Protein AF-A0A1S4CWT3-F1 (afdb_monomer_lite)

Radius of gyration: 31.42 Å; chains: 1; bounding box: 93×60×48 Å

Structure (mmCIF, N/CA/C/O backbone):
data_AF-A0A1S4CWT3-F1
#
_entry.id   AF-A0A1S4CWT3-F1
#
loop_
_atom_site.group_PDB
_atom_site.id
_atom_site.type_symbol
_atom_site.label_atom_id
_atom_site.label_alt_id
_atom_site.label_comp_id
_atom_site.label_asym_id
_atom_site.label_entity_id
_atom_site.label_seq_id
_atom_site.pdbx_PDB_ins_code
_atom_site.Cartn_x
_atom_site.Cartn_y
_atom_site.Cartn_z
_atom_site.occupancy
_atom_site.B_iso_or_equiv
_atom_site.auth_seq_id
_atom_site.auth_comp_id
_atom_site.auth_asym_id
_atom_site.auth_atom_id
_atom_site.pdbx_PDB_model_num
ATOM 1 N N . MET A 1 1 ? 43.666 40.917 -22.564 1.00 40.31 1 MET A N 1
ATOM 2 C CA . MET A 1 1 ? 44.803 40.582 -23.454 1.00 40.31 1 MET A CA 1
ATOM 3 C C . MET A 1 1 ? 45.939 40.045 -22.597 1.00 40.31 1 MET A C 1
ATOM 5 O O . MET A 1 1 ? 46.305 40.717 -21.648 1.00 40.31 1 MET A O 1
ATOM 9 N N . GLY A 1 2 ? 46.475 38.862 -22.895 1.00 43.78 2 GLY A N 1
ATOM 10 C CA . GLY A 1 2 ? 47.641 38.299 -22.199 1.00 43.78 2 GLY A CA 1
ATOM 11 C C . GLY A 1 2 ? 48.023 36.960 -22.826 1.00 43.78 2 GLY A C 1
ATOM 12 O O . GLY A 1 2 ? 47.201 36.054 -22.880 1.00 43.78 2 GLY A O 1
ATOM 13 N N . ARG A 1 3 ? 49.212 36.895 -23.426 1.00 44.06 3 ARG A N 1
ATOM 14 C CA . ARG A 1 3 ? 49.650 35.907 -24.425 1.00 44.06 3 ARG A CA 1
ATOM 15 C C . ARG A 1 3 ? 50.216 34.621 -23.792 1.00 44.06 3 ARG A C 1
ATOM 17 O O . ARG A 1 3 ? 50.836 34.668 -22.738 1.00 44.06 3 ARG A O 1
ATOM 24 N N . LYS A 1 4 ? 50.047 33.496 -24.504 1.00 47.53 4 LYS A N 1
ATOM 25 C CA . LYS A 1 4 ? 50.811 32.234 -24.364 1.00 47.53 4 LYS A CA 1
ATOM 26 C C . LYS A 1 4 ? 52.313 32.472 -24.614 1.00 47.53 4 LYS A C 1
ATOM 28 O O . LYS A 1 4 ? 52.619 33.336 -25.427 1.00 47.53 4 LYS A O 1
ATOM 33 N N . THR A 1 5 ? 53.194 31.629 -24.048 1.00 42.62 5 THR A N 1
ATOM 34 C CA . THR A 1 5 ? 53.992 30.595 -24.771 1.00 42.62 5 THR A CA 1
ATOM 35 C C . THR A 1 5 ? 55.116 29.981 -23.915 1.00 42.62 5 THR A C 1
ATOM 37 O O . THR A 1 5 ? 55.885 30.732 -23.332 1.00 42.62 5 THR A O 1
ATOM 40 N N . SER A 1 6 ? 55.266 28.646 -24.036 1.00 41.78 6 SER A N 1
ATOM 41 C CA . SER A 1 6 ? 56.531 27.871 -24.143 1.00 41.78 6 SER A CA 1
ATOM 42 C C . SER A 1 6 ? 57.494 27.807 -22.940 1.00 41.78 6 SER A C 1
ATOM 44 O O . SER A 1 6 ? 57.589 28.744 -22.174 1.00 41.78 6 SER A O 1
ATOM 46 N N . LYS A 1 7 ? 58.342 26.790 -22.730 1.00 42.44 7 LYS A N 1
ATOM 47 C CA . LYS A 1 7 ? 58.544 25.408 -23.221 1.00 42.44 7 LYS A CA 1
ATOM 48 C C . LYS A 1 7 ? 59.734 24.850 -22.401 1.00 42.44 7 LYS A C 1
ATOM 50 O O . LYS A 1 7 ? 60.636 25.605 -22.072 1.00 42.44 7 LYS A O 1
ATOM 55 N N . LYS A 1 8 ? 59.666 23.544 -22.101 1.00 41.97 8 LYS A N 1
ATOM 56 C CA . LYS A 1 8 ? 60.684 22.548 -2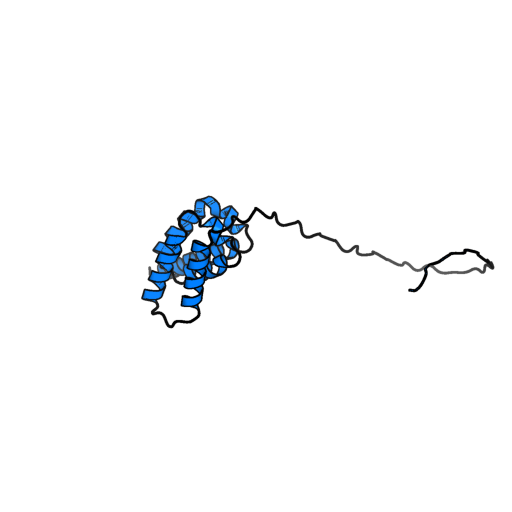1.671 1.00 41.97 8 LYS A CA 1
ATOM 57 C C . LYS A 1 8 ? 62.175 22.933 -21.709 1.00 41.97 8 LYS A C 1
ATOM 59 O O . LYS A 1 8 ? 62.575 23.605 -22.641 1.00 41.97 8 LYS A O 1
ATOM 64 N N . HIS A 1 9 ? 62.978 22.302 -20.837 1.00 39.69 9 HIS A N 1
ATOM 65 C CA . HIS A 1 9 ? 64.095 21.353 -21.118 1.00 39.69 9 HIS A CA 1
ATOM 66 C C . HIS A 1 9 ? 64.704 20.932 -19.747 1.00 39.69 9 HIS A C 1
ATOM 68 O O . HIS A 1 9 ? 64.848 21.794 -18.894 1.00 39.69 9 HIS A O 1
ATOM 74 N N . ALA A 1 10 ? 64.799 19.659 -19.332 1.00 35.59 10 ALA A N 1
ATOM 75 C CA . ALA A 1 10 ? 65.515 18.465 -19.824 1.00 35.59 10 ALA A CA 1
ATOM 76 C C . ALA A 1 10 ? 66.897 18.261 -19.151 1.00 35.59 10 ALA A C 1
ATOM 78 O O . ALA A 1 10 ? 67.778 19.085 -19.355 1.00 35.59 10 ALA A O 1
ATOM 79 N N . GLY A 1 11 ? 67.052 17.113 -18.461 1.00 34.06 11 GLY A N 1
ATOM 80 C CA . GLY A 1 11 ? 68.316 16.408 -18.157 1.00 34.06 11 GLY A CA 1
ATOM 81 C C . GLY A 1 11 ? 69.237 17.044 -17.097 1.00 34.06 11 GLY A C 1
ATOM 82 O O . GLY A 1 11 ? 69.111 18.224 -16.819 1.00 34.06 11 GLY A O 1
ATOM 83 N N . VAL A 1 12 ? 70.190 16.365 -16.453 1.00 40.25 12 VAL A N 1
ATOM 84 C CA . VAL A 1 12 ? 70.776 15.018 -16.592 1.00 40.25 12 VAL A CA 1
ATOM 85 C C . VAL A 1 12 ? 71.458 14.663 -15.253 1.00 40.25 12 VAL A C 1
ATOM 87 O O . VAL A 1 12 ? 71.820 15.552 -14.484 1.00 40.25 12 VAL A O 1
ATOM 90 N N . ASP A 1 13 ? 71.597 13.361 -15.022 1.00 43.91 13 ASP A N 1
ATOM 91 C CA . ASP A 1 13 ? 72.379 12.621 -14.026 1.00 43.91 13 ASP A CA 1
ATOM 92 C C . ASP A 1 13 ? 73.746 13.201 -13.615 1.00 43.91 13 ASP A C 1
ATOM 94 O O . ASP A 1 13 ? 74.479 13.750 -14.437 1.00 43.91 13 ASP A O 1
ATOM 98 N N . ALA A 1 14 ? 74.150 12.924 -12.370 1.00 38.69 14 ALA A N 1
ATOM 99 C CA . ALA A 1 14 ? 75.557 12.731 -12.020 1.00 38.69 14 ALA A CA 1
ATOM 100 C C . ALA A 1 14 ? 75.692 11.802 -10.799 1.00 38.69 14 ALA A C 1
ATOM 102 O O . ALA A 1 14 ? 75.239 12.108 -9.698 1.00 38.69 14 ALA A O 1
ATOM 103 N N . ASP A 1 15 ? 76.303 10.655 -11.075 1.00 38.06 15 ASP A N 1
ATOM 104 C CA . ASP A 1 15 ? 76.711 9.557 -10.204 1.00 38.06 15 ASP A CA 1
ATOM 105 C C . ASP A 1 15 ? 77.849 9.950 -9.239 1.00 38.06 15 ASP A C 1
ATOM 107 O O . ASP A 1 15 ? 78.725 10.743 -9.586 1.00 38.06 15 ASP A O 1
ATOM 111 N N . SER A 1 16 ? 77.874 9.326 -8.059 1.00 43.38 16 SER A N 1
ATOM 112 C CA . SER A 1 16 ? 79.123 9.046 -7.345 1.00 43.38 16 SER A CA 1
ATOM 113 C C . SER A 1 16 ? 78.958 7.850 -6.399 1.00 43.38 16 SER A C 1
ATOM 115 O O . SER A 1 16 ? 78.655 7.991 -5.214 1.00 43.38 16 SER A O 1
ATOM 117 N N . THR A 1 17 ? 79.142 6.661 -6.966 1.00 45.19 17 THR A N 1
ATOM 118 C CA . THR A 1 17 ? 79.899 5.510 -6.438 1.00 45.19 17 THR A CA 1
ATOM 119 C C . THR A 1 17 ? 80.707 5.772 -5.148 1.00 45.19 17 THR A C 1
ATOM 121 O O . THR A 1 17 ? 81.553 6.659 -5.142 1.00 45.19 17 THR A O 1
ATOM 124 N N . VAL A 1 18 ? 80.525 4.942 -4.107 1.00 39.69 18 VAL A N 1
ATOM 125 C CA . VAL A 1 18 ? 81.581 4.115 -3.464 1.00 39.69 18 VAL A CA 1
ATOM 126 C C . VAL A 1 18 ? 80.957 3.089 -2.507 1.00 39.69 18 VAL A C 1
ATOM 128 O O . VAL A 1 18 ? 80.110 3.406 -1.675 1.00 39.69 18 VAL A O 1
ATOM 131 N N . GLU A 1 19 ? 81.393 1.839 -2.653 1.00 36.34 19 GLU A N 1
ATOM 132 C CA . GLU A 1 19 ? 81.054 0.692 -1.812 1.00 36.34 19 GLU A CA 1
ATOM 133 C C . GLU A 1 19 ? 81.623 0.815 -0.393 1.00 36.34 19 GLU A C 1
ATOM 135 O O . GLU A 1 19 ? 82.739 1.302 -0.207 1.00 36.34 19 GLU A O 1
ATOM 140 N N . SER A 1 20 ? 80.920 0.250 0.596 1.00 35.94 20 SER A N 1
ATOM 141 C CA . SER A 1 20 ? 81.549 -0.467 1.715 1.00 35.94 20 SER A CA 1
ATOM 142 C C . SER A 1 20 ? 80.576 -1.424 2.419 1.00 35.94 20 SER A C 1
ATOM 144 O O . SER A 1 20 ? 79.437 -1.102 2.737 1.00 35.94 20 SER A O 1
ATOM 146 N N . VAL A 1 21 ? 81.111 -2.624 2.621 1.00 34.94 21 VAL A N 1
ATOM 147 C CA . VAL A 1 21 ? 80.633 -3.875 3.227 1.00 34.94 21 VAL A CA 1
ATOM 148 C C . VAL A 1 21 ? 80.024 -3.740 4.638 1.00 34.94 21 VAL A C 1
ATOM 150 O O . VAL A 1 21 ? 80.585 -3.049 5.480 1.00 34.94 21 VAL A O 1
ATOM 153 N N . SER A 1 22 ? 78.961 -4.510 4.933 1.00 36.03 22 SER A N 1
ATOM 154 C CA . SER A 1 22 ? 78.909 -5.546 6.002 1.00 36.03 22 SER A CA 1
ATOM 155 C C . SER A 1 22 ? 77.535 -5.692 6.686 1.00 36.03 22 SER A C 1
ATOM 157 O O . SER A 1 22 ? 77.068 -4.772 7.346 1.00 36.03 22 SER A O 1
ATOM 159 N N . GLY A 1 23 ? 76.982 -6.912 6.649 1.00 31.88 23 GLY A N 1
ATOM 160 C CA . GLY A 1 23 ? 76.320 -7.535 7.806 1.00 31.88 23 GLY A CA 1
ATOM 161 C C . GLY A 1 23 ? 74.800 -7.379 7.987 1.00 31.88 23 GLY A C 1
ATOM 162 O O . GLY A 1 23 ? 74.291 -6.289 8.204 1.00 31.88 23 GLY A O 1
ATOM 163 N N . GLY A 1 24 ? 74.107 -8.523 8.088 1.00 31.64 24 GLY A N 1
ATOM 164 C CA . GLY A 1 24 ? 73.009 -8.692 9.054 1.00 31.64 24 GLY A CA 1
ATOM 165 C C . GLY A 1 24 ? 71.620 -9.024 8.498 1.00 31.64 24 GLY A C 1
ATOM 166 O O . GLY A 1 24 ? 70.860 -8.140 8.123 1.00 31.64 24 GLY A O 1
ATOM 167 N N . ASN A 1 25 ? 71.248 -10.308 8.556 1.00 40.12 25 ASN A N 1
ATOM 168 C CA . ASN A 1 25 ? 69.876 -10.807 8.401 1.00 40.12 25 ASN A CA 1
ATOM 169 C C . ASN A 1 25 ? 68.878 -10.104 9.341 1.00 40.12 25 ASN A C 1
ATOM 171 O O . ASN A 1 25 ? 69.070 -10.140 10.553 1.00 40.12 25 ASN A O 1
ATOM 175 N N . THR A 1 26 ? 67.729 -9.665 8.817 1.00 36.62 26 THR A N 1
ATOM 176 C CA . THR A 1 26 ? 66.457 -9.655 9.565 1.00 36.62 26 THR A CA 1
ATOM 177 C C . THR A 1 26 ? 65.281 -9.987 8.642 1.00 36.62 26 THR A C 1
ATOM 179 O O . THR A 1 26 ? 65.140 -9.455 7.545 1.00 36.62 26 THR A O 1
ATOM 182 N N . TYR A 1 27 ? 64.450 -10.928 9.091 1.00 41.66 27 TYR A N 1
ATOM 183 C CA . TYR A 1 27 ? 63.235 -11.386 8.426 1.00 41.66 27 TYR A CA 1
ATOM 184 C C . TYR A 1 27 ? 62.138 -10.317 8.541 1.00 41.66 27 TYR A C 1
ATOM 186 O O . TYR A 1 27 ? 61.627 -10.076 9.632 1.00 41.66 27 TYR A O 1
ATOM 194 N N . GLY A 1 28 ? 61.763 -9.696 7.420 1.00 36.44 28 GLY A N 1
ATOM 195 C CA . GLY A 1 28 ? 60.642 -8.758 7.322 1.00 36.44 28 GLY A CA 1
ATOM 196 C C . GLY A 1 28 ? 59.466 -9.378 6.568 1.00 36.44 28 GLY A C 1
ATOM 197 O O . GLY A 1 28 ? 59.492 -9.499 5.348 1.00 36.44 28 GLY A O 1
ATOM 198 N N . ASN A 1 29 ? 58.438 -9.795 7.303 1.00 45.34 29 ASN A N 1
ATOM 199 C CA . ASN A 1 29 ? 57.151 -10.245 6.777 1.00 45.34 29 ASN A CA 1
ATOM 200 C C . ASN A 1 29 ? 56.302 -9.025 6.379 1.00 45.34 29 ASN A C 1
ATOM 202 O O . ASN A 1 29 ? 55.604 -8.473 7.225 1.00 45.34 29 ASN A O 1
ATOM 206 N N . ASP A 1 30 ? 56.340 -8.622 5.108 1.00 37.97 30 ASP A N 1
ATOM 207 C CA . ASP A 1 30 ? 55.428 -7.614 4.551 1.00 37.97 30 ASP A CA 1
ATOM 208 C C . ASP A 1 30 ? 54.369 -8.303 3.677 1.00 37.97 30 ASP A C 1
ATOM 210 O O . ASP A 1 30 ? 54.520 -8.500 2.470 1.00 37.97 30 ASP A O 1
ATOM 214 N N . ARG A 1 31 ? 53.281 -8.751 4.314 1.00 42.97 31 ARG A N 1
ATOM 215 C CA . ARG A 1 31 ? 52.054 -9.116 3.597 1.00 42.97 31 ARG A CA 1
ATOM 216 C C . ARG A 1 31 ? 51.206 -7.861 3.446 1.00 42.97 31 ARG A C 1
ATOM 218 O O . ARG A 1 31 ? 50.290 -7.625 4.232 1.00 42.97 31 ARG A O 1
ATOM 225 N N . SER A 1 32 ? 51.503 -7.090 2.405 1.00 47.19 32 SER A N 1
ATOM 226 C CA . SER A 1 32 ? 50.634 -6.035 1.887 1.00 47.19 32 SER A CA 1
ATOM 227 C C . SER A 1 32 ? 49.208 -6.568 1.676 1.00 47.19 32 SER A C 1
ATOM 229 O O . SER A 1 32 ? 48.931 -7.314 0.733 1.00 47.19 32 SER A O 1
ATOM 231 N N . ARG A 1 33 ? 48.287 -6.196 2.574 1.00 48.59 33 ARG A N 1
ATOM 232 C CA . ARG A 1 33 ? 46.840 -6.359 2.387 1.00 48.59 33 ARG A CA 1
ATOM 233 C C . ARG A 1 33 ? 46.417 -5.456 1.231 1.00 48.59 33 ARG A C 1
ATOM 235 O O . ARG A 1 33 ? 46.342 -4.240 1.387 1.00 48.59 33 ARG A O 1
ATOM 242 N N . LYS A 1 34 ? 46.136 -6.047 0.070 1.00 51.62 34 LYS A N 1
ATOM 243 C CA . LYS A 1 34 ? 45.425 -5.348 -1.004 1.00 51.62 34 LYS A CA 1
ATOM 244 C C . LYS A 1 34 ? 44.008 -5.030 -0.501 1.00 51.62 34 LYS A C 1
ATOM 246 O O . LYS A 1 34 ? 43.359 -5.942 0.008 1.00 51.62 34 LYS A O 1
ATOM 251 N N . PRO A 1 35 ? 43.518 -3.785 -0.604 1.00 49.12 35 PRO A N 1
ATOM 252 C CA . PRO A 1 35 ? 42.117 -3.508 -0.343 1.00 49.12 35 PRO A CA 1
ATOM 253 C C . PRO A 1 35 ? 41.291 -4.121 -1.476 1.00 49.12 35 PRO A C 1
ATOM 255 O O . PRO A 1 35 ? 41.462 -3.744 -2.640 1.00 49.12 35 PRO A O 1
ATOM 258 N N . ASP A 1 36 ? 40.416 -5.067 -1.133 1.00 45.94 36 ASP A N 1
ATOM 259 C CA . ASP A 1 36 ? 39.355 -5.534 -2.019 1.00 45.94 36 ASP A CA 1
ATOM 260 C C . ASP A 1 36 ? 38.490 -4.331 -2.392 1.00 45.94 36 ASP A C 1
ATOM 262 O O . ASP A 1 36 ? 37.659 -3.848 -1.622 1.00 45.94 36 ASP A O 1
ATOM 266 N N . LYS A 1 37 ? 38.714 -3.809 -3.598 1.00 51.72 37 LYS A N 1
ATOM 267 C CA . LYS A 1 37 ? 37.760 -2.932 -4.264 1.00 51.72 37 LYS A CA 1
ATOM 268 C C . LYS A 1 37 ? 36.637 -3.816 -4.785 1.00 51.72 37 LYS A C 1
ATOM 270 O O . LYS A 1 37 ? 36.557 -4.082 -5.982 1.00 51.72 37 LYS A O 1
ATOM 275 N N . THR A 1 38 ? 35.771 -4.270 -3.886 1.00 54.44 38 THR A N 1
ATOM 276 C CA . THR A 1 38 ? 34.443 -4.733 -4.274 1.00 54.44 38 THR A CA 1
ATOM 277 C C . THR A 1 38 ? 33.703 -3.491 -4.749 1.00 54.44 38 THR A C 1
ATOM 279 O O . THR A 1 38 ? 33.134 -2.741 -3.958 1.00 54.44 38 THR A O 1
ATOM 282 N N . ALA A 1 39 ? 33.817 -3.201 -6.045 1.00 56.66 39 ALA A N 1
ATOM 283 C CA . ALA A 1 39 ? 32.950 -2.233 -6.688 1.00 56.66 39 ALA A CA 1
ATOM 284 C C . ALA A 1 39 ? 31.505 -2.633 -6.345 1.00 56.66 39 ALA A C 1
ATOM 286 O O . ALA A 1 39 ? 31.185 -3.822 -6.462 1.00 56.66 39 ALA A O 1
ATOM 287 N N . PRO A 1 40 ? 30.646 -1.703 -5.894 1.00 55.69 40 PRO A N 1
ATOM 288 C CA . PRO A 1 40 ? 29.238 -2.012 -5.738 1.00 55.69 40 PRO A CA 1
ATOM 289 C C . PRO A 1 40 ? 28.759 -2.463 -7.113 1.00 55.69 40 PRO A C 1
ATOM 291 O O . PRO A 1 40 ? 28.837 -1.699 -8.078 1.00 55.69 40 PRO A O 1
ATOM 294 N N . VAL A 1 41 ? 28.350 -3.727 -7.219 1.00 50.22 41 VAL A N 1
ATOM 295 C CA . VAL A 1 41 ? 27.639 -4.215 -8.398 1.00 50.22 41 VAL A CA 1
ATOM 296 C C . VAL A 1 41 ? 26.500 -3.223 -8.613 1.00 50.22 41 VAL A C 1
ATOM 298 O O . VAL A 1 41 ? 25.769 -2.973 -7.650 1.00 50.22 41 VAL A O 1
ATOM 301 N N . PRO A 1 42 ? 26.371 -2.603 -9.800 1.00 49.00 42 PRO A N 1
ATOM 302 C CA . PRO A 1 42 ? 25.238 -1.745 -10.077 1.00 49.00 42 PRO A CA 1
ATOM 303 C C . PRO A 1 42 ? 24.000 -2.599 -9.848 1.00 49.00 42 PRO A C 1
ATOM 305 O O . PRO A 1 42 ? 23.752 -3.544 -10.599 1.00 49.00 42 PRO A O 1
ATOM 308 N N . GLN A 1 43 ? 23.290 -2.329 -8.752 1.00 54.94 43 GLN A N 1
ATOM 309 C CA . GLN A 1 43 ? 21.985 -2.914 -8.523 1.00 54.94 43 GLN A CA 1
ATOM 310 C C . GLN A 1 43 ? 21.185 -2.520 -9.746 1.00 54.94 43 GLN A C 1
ATOM 312 O O . GLN A 1 43 ? 21.045 -1.335 -10.048 1.00 54.94 43 GLN A O 1
ATOM 317 N N . THR A 1 44 ? 20.820 -3.539 -10.511 1.00 42.75 44 THR A N 1
ATOM 318 C CA . THR A 1 44 ? 20.049 -3.447 -11.736 1.00 42.75 44 THR A CA 1
ATOM 319 C C . THR A 1 44 ? 18.970 -2.404 -11.531 1.00 42.75 44 THR A C 1
ATOM 321 O O . THR A 1 44 ? 18.033 -2.618 -10.763 1.00 42.75 44 THR A O 1
ATOM 324 N N . SER A 1 45 ? 19.129 -1.260 -12.191 1.00 49.53 45 SER A N 1
ATOM 325 C CA . SER A 1 45 ? 18.062 -0.298 -12.382 1.00 49.53 45 SER A CA 1
ATOM 326 C C . SER A 1 45 ? 17.054 -0.968 -13.309 1.00 49.53 45 SER A C 1
ATOM 328 O O . SER A 1 45 ? 17.008 -0.688 -14.507 1.00 49.53 45 SER A O 1
ATOM 330 N N . PHE A 1 46 ? 16.308 -1.936 -12.773 1.00 51.06 46 PHE A N 1
ATOM 331 C CA . PHE A 1 46 ? 15.028 -2.307 -13.333 1.00 51.06 46 PHE A CA 1
ATOM 332 C C . PHE A 1 46 ? 14.272 -0.992 -13.413 1.00 51.06 46 PHE A C 1
ATOM 334 O O . PHE A 1 46 ? 14.133 -0.288 -12.414 1.00 51.06 46 PHE A O 1
ATOM 341 N N . LEU A 1 47 ? 13.991 -0.582 -14.645 1.00 49.22 47 LEU A N 1
ATOM 342 C CA . LEU A 1 47 ? 13.388 0.697 -14.970 1.00 49.22 47 LEU A CA 1
ATOM 343 C C . LEU A 1 47 ? 12.150 0.847 -14.090 1.00 49.22 47 LEU A C 1
ATOM 345 O O . LEU A 1 47 ? 11.161 0.154 -14.312 1.00 49.22 47 LEU A O 1
ATOM 349 N N . ARG A 1 48 ? 12.247 1.694 -13.058 1.00 58.66 48 ARG A N 1
ATOM 350 C CA . ARG A 1 48 ? 11.118 2.027 -12.195 1.00 58.66 48 ARG A CA 1
ATOM 351 C C . ARG A 1 48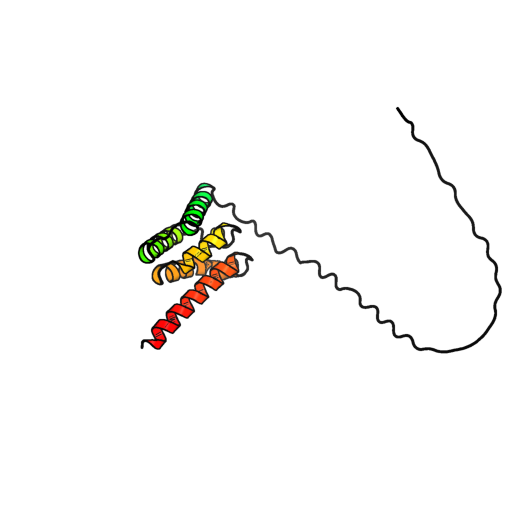 ? 10.020 2.509 -13.122 1.00 58.66 48 ARG A C 1
ATOM 353 O O . ARG A 1 48 ? 10.230 3.484 -13.850 1.00 58.66 48 ARG A O 1
ATOM 360 N N . GLN A 1 49 ? 8.912 1.778 -13.170 1.00 66.38 49 GLN A N 1
ATOM 361 C CA . GLN A 1 49 ? 7.768 2.233 -13.937 1.00 66.38 49 GLN A CA 1
ATOM 362 C C . GLN A 1 49 ? 7.366 3.590 -13.382 1.00 66.38 49 GLN A C 1
ATOM 364 O O . GLN A 1 49 ? 7.252 3.782 -12.172 1.00 66.38 49 GLN A O 1
ATOM 369 N N . GLN A 1 50 ? 7.265 4.558 -14.287 1.00 74.19 50 GLN A N 1
ATOM 370 C CA . GLN A 1 50 ? 6.875 5.900 -13.920 1.00 74.19 50 GLN A CA 1
ATOM 371 C C . GLN A 1 50 ? 5.419 5.844 -13.472 1.00 74.19 50 GLN A C 1
ATOM 373 O O . GLN A 1 50 ? 4.533 5.551 -14.273 1.00 74.19 50 GLN A O 1
ATOM 378 N N . ILE A 1 51 ? 5.200 6.099 -12.187 1.00 85.19 51 ILE A N 1
ATOM 379 C CA . ILE A 1 51 ? 3.864 6.161 -11.613 1.00 85.19 51 ILE A CA 1
ATOM 380 C C . ILE A 1 51 ? 3.152 7.377 -12.193 1.00 85.19 51 ILE A C 1
ATOM 382 O O . ILE A 1 51 ? 3.739 8.454 -12.341 1.00 85.19 51 ILE A O 1
ATOM 386 N N . ASP A 1 52 ? 1.883 7.183 -12.536 1.00 88.88 52 ASP A N 1
ATOM 387 C CA . ASP A 1 52 ? 1.036 8.256 -13.025 1.00 88.88 52 ASP A CA 1
ATOM 388 C C . ASP A 1 52 ? 0.957 9.401 -11.986 1.00 88.88 52 ASP A C 1
ATOM 390 O O . ASP A 1 52 ? 0.776 9.140 -10.788 1.00 88.88 52 ASP A O 1
ATOM 394 N N . PRO A 1 53 ? 1.106 10.672 -12.403 1.00 88.38 53 PRO A N 1
ATOM 395 C CA . PRO A 1 53 ? 1.134 11.808 -11.487 1.00 88.38 53 PRO A CA 1
ATOM 396 C C . PRO A 1 53 ? -0.140 11.961 -10.647 1.00 88.38 53 PRO A C 1
ATOM 398 O O . PRO A 1 53 ? -0.051 12.468 -9.530 1.00 88.38 53 PRO A O 1
ATOM 401 N N . GLU A 1 54 ? -1.305 11.522 -11.131 1.00 90.88 54 GLU A N 1
ATOM 402 C CA . GLU A 1 54 ? -2.549 11.520 -10.355 1.00 90.88 54 GLU A CA 1
ATOM 403 C C . GLU A 1 54 ? -2.454 10.531 -9.191 1.00 90.88 54 GLU A C 1
ATOM 405 O O . GLU A 1 54 ? -2.774 10.870 -8.053 1.00 90.88 54 GLU A O 1
ATOM 410 N N . THR A 1 55 ? -1.908 9.339 -9.447 1.00 91.44 55 THR A N 1
ATOM 411 C CA . THR A 1 55 ? -1.672 8.337 -8.399 1.00 91.44 55 THR A CA 1
ATOM 412 C C . THR A 1 55 ? -0.646 8.825 -7.379 1.00 91.44 55 THR A C 1
ATOM 414 O O . THR A 1 55 ? -0.865 8.702 -6.176 1.00 91.44 55 THR A O 1
ATOM 417 N N . ALA A 1 56 ? 0.466 9.405 -7.835 1.00 91.00 56 ALA A N 1
ATOM 418 C CA . ALA A 1 56 ? 1.479 9.939 -6.927 1.00 91.00 56 ALA A CA 1
ATOM 419 C C . ALA A 1 56 ? 0.915 11.064 -6.046 1.00 91.00 56 ALA A C 1
ATOM 421 O O . ALA A 1 56 ? 1.180 11.110 -4.845 1.00 91.00 56 ALA A O 1
ATOM 422 N N . LYS A 1 57 ? 0.087 11.939 -6.630 1.00 93.50 57 LYS A N 1
ATOM 423 C CA . LYS A 1 57 ? -0.599 13.002 -5.897 1.00 93.50 57 LYS A CA 1
ATOM 424 C C . LYS A 1 57 ? -1.559 12.438 -4.848 1.00 93.50 57 LYS A C 1
ATOM 426 O O . LYS A 1 57 ? -1.534 12.914 -3.719 1.00 93.50 57 LYS A O 1
ATOM 431 N N . TYR A 1 58 ? -2.341 11.415 -5.190 1.00 94.38 58 TYR A N 1
ATOM 432 C CA . TYR A 1 58 ? -3.238 10.750 -4.244 1.00 94.38 58 TYR A CA 1
ATOM 433 C C . TYR A 1 58 ? -2.482 10.239 -3.009 1.00 94.38 58 TYR A C 1
ATOM 435 O O . TYR A 1 58 ? -2.828 10.590 -1.885 1.00 94.38 58 TYR A O 1
ATOM 443 N N . PHE A 1 59 ? -1.398 9.478 -3.198 1.00 93.94 59 PHE A N 1
ATOM 444 C CA . PHE A 1 59 ? -0.631 8.949 -2.063 1.00 93.94 59 PHE A CA 1
ATOM 445 C C . PHE A 1 59 ? 0.084 10.041 -1.262 1.00 93.94 59 PHE A C 1
ATOM 447 O O . PHE A 1 59 ? 0.201 9.911 -0.047 1.00 93.94 59 PHE A O 1
ATOM 454 N N . ALA A 1 60 ? 0.495 11.140 -1.896 1.00 92.12 60 ALA A N 1
ATOM 455 C CA . ALA A 1 60 ? 1.032 12.293 -1.177 1.00 92.12 60 ALA A CA 1
ATOM 456 C C . ALA A 1 60 ? -0.034 12.991 -0.310 1.00 92.12 60 ALA A C 1
ATOM 458 O O . ALA A 1 60 ? 0.249 13.379 0.821 1.00 92.12 60 ALA A O 1
ATOM 459 N N . GLU A 1 61 ? -1.265 13.145 -0.806 1.00 92.44 61 GLU A N 1
ATOM 460 C CA . GLU A 1 61 ? -2.384 13.693 -0.024 1.00 92.44 61 GLU A CA 1
ATOM 461 C C . GLU A 1 61 ? -2.741 12.790 1.159 1.00 92.44 61 GLU A C 1
ATOM 463 O O . GLU A 1 61 ? -2.958 13.284 2.268 1.00 92.44 61 GLU A O 1
ATOM 468 N N . ILE A 1 62 ? -2.724 11.473 0.941 1.00 91.62 62 ILE A N 1
ATOM 469 C CA . ILE A 1 62 ? -2.871 10.492 2.012 1.00 91.62 62 ILE A CA 1
ATOM 470 C C . ILE A 1 62 ? -1.753 10.681 3.034 1.00 91.62 62 ILE A C 1
ATOM 472 O O . ILE A 1 62 ? -2.077 10.987 4.171 1.00 91.62 62 ILE A O 1
ATOM 476 N N . ALA A 1 63 ? -0.475 10.615 2.647 1.00 90.31 63 ALA A N 1
ATOM 477 C CA . ALA A 1 63 ? 0.669 10.780 3.554 1.00 90.31 63 ALA A CA 1
ATOM 478 C C . ALA A 1 63 ? 0.556 12.037 4.439 1.00 90.31 63 ALA A C 1
ATOM 480 O O . ALA A 1 63 ? 0.685 11.956 5.659 1.00 90.31 63 ALA A O 1
ATOM 481 N N . ASN A 1 64 ? 0.204 13.177 3.838 1.00 89.38 64 ASN A N 1
ATOM 482 C CA . ASN A 1 64 ? -0.005 14.434 4.562 1.00 89.38 64 ASN A CA 1
ATOM 483 C C . ASN A 1 64 ? -1.174 14.370 5.557 1.00 89.38 64 ASN A C 1
ATOM 485 O O . ASN A 1 64 ? -1.120 14.984 6.620 1.00 89.38 64 ASN A O 1
ATOM 489 N N . SER A 1 65 ? -2.236 13.635 5.223 1.00 85.56 65 SER A N 1
ATOM 490 C CA . SER A 1 65 ? -3.381 13.448 6.120 1.00 85.56 65 SER A CA 1
ATOM 491 C C . SER A 1 65 ? -3.006 12.618 7.354 1.00 85.56 65 SER A C 1
ATOM 493 O O . SER A 1 65 ? -3.600 12.821 8.415 1.00 85.56 65 SER A O 1
ATOM 495 N N . LEU A 1 66 ? -2.001 11.738 7.235 1.00 76.31 66 LEU A N 1
ATOM 496 C CA . LEU A 1 66 ? -1.541 10.849 8.312 1.00 76.31 66 LEU A CA 1
ATOM 497 C C . LEU A 1 66 ? -0.650 11.582 9.307 1.00 76.31 66 LEU A C 1
ATOM 499 O O . LEU A 1 66 ? -0.707 11.327 10.504 1.00 76.31 66 LEU A O 1
ATOM 503 N N . GLU A 1 67 ? 0.185 12.487 8.803 1.00 74.56 67 GLU A N 1
ATOM 504 C CA . GLU A 1 67 ? 1.230 13.141 9.590 1.00 74.56 67 GLU A CA 1
ATOM 505 C C . GLU A 1 67 ? 0.689 14.278 10.484 1.00 74.56 67 GLU A C 1
ATOM 507 O O . GLU A 1 67 ? 1.372 14.727 11.403 1.00 74.56 67 GLU A O 1
ATOM 512 N N . GLY A 1 68 ? -0.545 14.742 10.243 1.00 63.94 68 GLY A N 1
ATOM 513 C CA . GLY A 1 68 ? -1.084 15.968 10.847 1.00 63.94 68 GLY A CA 1
ATOM 514 C C . GLY A 1 68 ? -2.399 15.851 11.618 1.00 63.94 68 GLY A C 1
ATOM 515 O O . GLY A 1 68 ? -2.869 16.870 12.127 1.00 63.94 68 GLY A O 1
ATOM 516 N N . THR A 1 69 ? -3.012 14.668 11.712 1.00 62.50 69 THR A N 1
ATOM 517 C CA . THR A 1 69 ? -4.409 14.559 12.166 1.00 62.50 69 THR A CA 1
ATOM 518 C C . THR A 1 69 ? -4.567 13.522 13.281 1.00 62.50 69 THR A C 1
ATOM 520 O O . THR A 1 69 ? -4.191 12.365 13.114 1.00 62.50 69 THR A O 1
ATOM 523 N N . GLU A 1 70 ? -5.170 13.912 14.412 1.00 74.00 70 GLU A N 1
ATOM 524 C CA . GLU A 1 70 ? -5.737 12.970 15.393 1.00 74.00 70 GLU A CA 1
ATOM 525 C C . GLU A 1 70 ? -6.981 12.310 14.772 1.00 74.00 70 GLU A C 1
ATOM 527 O O . GLU A 1 70 ? -8.117 12.684 15.058 1.00 74.00 70 GLU A O 1
ATOM 532 N N . ILE A 1 71 ? -6.763 11.380 13.842 1.00 78.69 71 ILE A N 1
ATOM 533 C CA . ILE A 1 71 ? -7.835 10.581 13.243 1.00 78.69 71 ILE A CA 1
ATOM 534 C C . ILE A 1 71 ? -8.203 9.486 14.237 1.00 78.69 71 ILE A C 1
ATOM 536 O O . ILE A 1 71 ? -7.333 8.830 14.817 1.00 78.69 71 ILE A O 1
ATOM 540 N N . ASP A 1 72 ? -9.503 9.278 14.425 1.00 86.62 72 ASP A N 1
ATOM 541 C CA . ASP A 1 72 ? -10.000 8.151 15.201 1.00 86.62 72 ASP A CA 1
ATOM 542 C C . ASP A 1 72 ? -9.460 6.823 14.622 1.00 86.62 72 ASP A C 1
ATOM 544 O O . ASP A 1 72 ? -9.473 6.644 13.403 1.00 86.62 72 ASP A O 1
ATOM 548 N N . PRO A 1 73 ? -8.996 5.862 15.443 1.00 83.62 73 PRO A N 1
ATOM 549 C CA . PRO A 1 73 ? -8.392 4.626 14.943 1.00 83.62 73 PRO A CA 1
ATOM 550 C C . PRO A 1 73 ? -9.284 3.813 13.990 1.00 83.62 73 PRO A C 1
ATOM 552 O O . PRO A 1 73 ? -8.768 3.094 13.130 1.00 83.62 73 PRO A O 1
ATOM 555 N N . GLN A 1 74 ? -10.611 3.901 14.113 1.00 86.88 74 GLN A N 1
ATOM 556 C CA . GLN A 1 74 ? -11.536 3.189 13.236 1.00 86.88 74 GLN A CA 1
ATOM 557 C C . GLN A 1 74 ? -11.660 3.897 11.888 1.00 86.88 74 GLN A C 1
ATOM 559 O O . GLN A 1 74 ? -11.612 3.233 10.852 1.00 86.88 74 GLN A O 1
ATOM 564 N N . GLU A 1 75 ? -11.777 5.224 11.887 1.00 88.62 75 GLU A N 1
ATOM 565 C CA . GLU A 1 75 ? -11.743 6.020 10.656 1.00 88.62 75 GLU A CA 1
ATOM 566 C C . GLU A 1 75 ? -10.397 5.855 9.941 1.00 88.62 75 GLU A C 1
ATOM 568 O O . GLU A 1 75 ? -10.351 5.628 8.730 1.00 88.62 75 GLU A O 1
ATOM 573 N N . TRP A 1 76 ? -9.313 5.836 10.717 1.00 88.88 76 TRP A N 1
ATOM 574 C CA . TRP A 1 76 ? -7.962 5.586 10.244 1.00 88.88 76 TRP A CA 1
ATOM 575 C C . TRP A 1 76 ? -7.856 4.253 9.497 1.00 88.88 76 TRP A C 1
ATOM 577 O O . TRP A 1 76 ? -7.370 4.198 8.367 1.00 88.88 76 TRP A O 1
ATOM 587 N N . SER A 1 77 ? -8.414 3.186 10.072 1.00 91.31 77 SER A N 1
ATOM 588 C CA . SER A 1 77 ? -8.408 1.867 9.440 1.00 91.31 77 SER A CA 1
ATOM 589 C C . SER A 1 77 ? -9.190 1.816 8.124 1.00 91.31 77 SER A C 1
ATOM 591 O O . SER A 1 77 ? -8.768 1.137 7.183 1.00 91.31 77 SER A O 1
ATOM 593 N N . VAL A 1 78 ? -10.299 2.558 8.027 1.00 91.75 78 VAL A N 1
ATOM 594 C CA . VAL A 1 78 ? -11.104 2.660 6.798 1.00 91.75 78 VAL A CA 1
ATOM 595 C C . VAL A 1 78 ? -10.350 3.423 5.710 1.00 91.75 78 VAL A C 1
ATOM 597 O O . VAL A 1 78 ? -10.312 2.965 4.568 1.00 91.75 78 VAL A O 1
ATOM 600 N N . ILE A 1 79 ? -9.714 4.548 6.052 1.00 92.62 79 ILE A N 1
ATOM 601 C CA . ILE A 1 79 ? -8.883 5.318 5.114 1.00 92.62 79 ILE A CA 1
ATOM 602 C C . ILE A 1 79 ? -7.744 4.441 4.590 1.00 92.62 79 ILE A C 1
ATOM 604 O O . ILE A 1 79 ? -7.544 4.364 3.376 1.00 92.62 79 ILE A O 1
ATOM 608 N N . CYS A 1 80 ? -7.060 3.716 5.481 1.00 94.44 80 CYS A N 1
ATOM 609 C CA . CYS A 1 80 ? -6.000 2.796 5.090 1.00 94.44 80 CYS A CA 1
ATOM 610 C C . CYS A 1 80 ? -6.484 1.697 4.148 1.00 94.44 80 CYS A C 1
ATOM 612 O O . CYS A 1 80 ? -5.845 1.429 3.133 1.00 94.44 80 CYS A O 1
ATOM 614 N N . GLY A 1 81 ? -7.618 1.069 4.468 1.00 94.12 81 GLY A N 1
ATOM 615 C CA . GLY A 1 81 ? -8.218 0.036 3.626 1.00 94.12 81 GLY A CA 1
ATOM 616 C C . GLY A 1 81 ? -8.540 0.551 2.224 1.00 94.12 81 GLY A C 1
ATOM 617 O O . GLY A 1 81 ? -8.133 -0.059 1.237 1.00 94.12 81 GLY A O 1
ATOM 618 N N . ASN A 1 82 ? -9.178 1.719 2.131 1.00 94.50 82 ASN A N 1
ATOM 619 C CA . ASN A 1 82 ? -9.527 2.336 0.852 1.00 94.50 82 ASN A CA 1
ATOM 620 C C . ASN A 1 82 ? -8.283 2.694 0.025 1.00 94.50 82 ASN A C 1
ATOM 622 O O . ASN A 1 82 ? -8.216 2.372 -1.158 1.00 94.50 82 ASN A O 1
ATOM 626 N N . ALA A 1 83 ? -7.266 3.298 0.643 1.00 95.25 83 ALA A N 1
ATOM 627 C CA . ALA A 1 83 ? -6.026 3.636 -0.053 1.00 95.25 83 ALA A CA 1
ATOM 628 C C . ALA A 1 83 ? -5.233 2.389 -0.491 1.00 95.25 83 ALA A C 1
ATOM 630 O O . ALA A 1 83 ? -4.587 2.407 -1.538 1.00 95.25 83 ALA A O 1
ATOM 631 N N . LEU A 1 84 ? -5.305 1.279 0.256 1.00 95.44 84 LEU A N 1
ATOM 632 C CA . LEU A 1 84 ? -4.752 -0.004 -0.191 1.00 95.44 84 LEU A CA 1
ATOM 633 C C . LEU A 1 84 ? -5.532 -0.588 -1.371 1.00 95.44 84 LEU A C 1
ATOM 635 O O . LEU A 1 84 ? -4.931 -1.197 -2.256 1.00 95.44 84 LEU A O 1
ATOM 639 N N . GLU A 1 85 ? -6.845 -0.391 -1.437 1.00 94.94 85 GLU A N 1
ATOM 640 C CA . GLU A 1 85 ? -7.635 -0.789 -2.603 1.00 94.94 85 GLU A CA 1
ATOM 641 C C . GLU A 1 85 ? -7.235 -0.012 -3.864 1.00 94.94 85 GLU A C 1
ATOM 643 O O . GLU A 1 85 ? -7.133 -0.614 -4.937 1.00 94.94 85 GLU A O 1
ATOM 648 N N . GLU A 1 86 ? -6.867 1.266 -3.730 1.00 94.44 86 GLU A N 1
ATOM 649 C CA . GLU A 1 86 ? -6.325 2.073 -4.831 1.00 94.44 86 GLU A CA 1
ATOM 650 C C . GLU A 1 86 ? -5.004 1.530 -5.390 1.00 94.44 86 GLU A C 1
ATOM 652 O O . GLU A 1 86 ? -4.622 1.887 -6.499 1.00 94.44 86 GLU A O 1
ATOM 657 N N . THR A 1 87 ? -4.304 0.631 -4.689 1.00 94.19 87 THR A N 1
ATOM 658 C CA . THR A 1 87 ? -3.076 -0.012 -5.200 1.00 94.19 87 THR A CA 1
ATOM 659 C C . THR A 1 87 ? -3.342 -1.121 -6.218 1.00 94.19 87 THR A C 1
ATOM 661 O O . THR A 1 87 ? -2.402 -1.641 -6.825 1.00 94.19 87 THR A O 1
ATOM 664 N N . ARG A 1 88 ? -4.611 -1.497 -6.424 1.00 93.88 88 ARG A N 1
ATOM 665 C CA . ARG A 1 88 ? -4.992 -2.656 -7.231 1.00 93.88 88 ARG A CA 1
ATOM 666 C C . ARG A 1 88 ? -4.419 -2.597 -8.647 1.00 93.88 88 ARG A C 1
ATOM 668 O O . ARG A 1 88 ? -4.714 -1.690 -9.418 1.00 93.88 88 ARG A O 1
ATOM 675 N N . GLY A 1 89 ? -3.669 -3.633 -9.014 1.00 91.75 89 GLY A N 1
ATOM 676 C CA . GLY A 1 89 ? -3.046 -3.779 -10.331 1.00 91.75 89 GLY A CA 1
ATOM 677 C C . GLY A 1 89 ? -1.737 -3.006 -10.515 1.00 91.75 89 GLY A C 1
ATOM 678 O O . GLY A 1 89 ? -1.114 -3.157 -11.562 1.00 91.75 89 GLY A O 1
ATOM 679 N N . LYS A 1 90 ? -1.312 -2.224 -9.517 1.00 93.69 90 LYS A N 1
ATOM 680 C CA . LYS A 1 90 ? -0.057 -1.456 -9.494 1.00 93.69 90 LYS A CA 1
ATOM 681 C C . LYS A 1 90 ? 0.748 -1.707 -8.214 1.00 93.69 90 LYS A C 1
ATOM 683 O O . LYS A 1 90 ? 1.626 -0.928 -7.864 1.00 93.69 90 LYS A O 1
ATOM 688 N N . GLU A 1 91 ? 0.491 -2.816 -7.521 1.00 94.25 91 GLU A N 1
ATOM 689 C CA . GLU A 1 91 ? 1.061 -3.116 -6.203 1.00 94.25 91 GLU A CA 1
ATOM 690 C C . GLU A 1 91 ? 2.593 -3.134 -6.239 1.00 94.25 91 GLU A C 1
ATOM 692 O O . GLU A 1 91 ? 3.246 -2.549 -5.381 1.00 94.25 91 GLU A O 1
ATOM 697 N N . ALA A 1 92 ? 3.176 -3.766 -7.263 1.00 93.06 92 ALA A N 1
ATOM 698 C CA . ALA A 1 92 ? 4.627 -3.842 -7.408 1.00 93.06 92 ALA A CA 1
ATOM 699 C C . ALA A 1 92 ? 5.260 -2.493 -7.778 1.00 93.06 92 ALA A C 1
ATOM 701 O O . ALA A 1 92 ? 6.343 -2.177 -7.294 1.00 93.06 92 ALA A O 1
ATOM 702 N N . GLU A 1 93 ? 4.592 -1.695 -8.612 1.00 94.00 93 GLU A N 1
ATOM 703 C CA . GLU A 1 93 ? 5.077 -0.373 -9.018 1.00 94.00 93 GLU A CA 1
ATOM 704 C C . GLU A 1 93 ? 5.097 0.578 -7.818 1.00 94.00 93 GLU A C 1
ATOM 706 O O . GLU A 1 93 ? 6.119 1.194 -7.535 1.00 94.00 93 GLU A O 1
ATOM 711 N N . LEU A 1 94 ? 4.002 0.621 -7.053 1.00 94.62 94 LEU A N 1
ATOM 712 C CA . LEU A 1 94 ? 3.886 1.486 -5.880 1.00 94.62 94 LEU A CA 1
ATOM 713 C C . LEU A 1 94 ? 4.789 1.037 -4.726 1.00 94.62 94 LEU A C 1
ATOM 715 O O . LEU A 1 94 ? 5.409 1.875 -4.077 1.00 94.62 94 LEU A O 1
ATOM 719 N N . ALA A 1 95 ? 4.899 -0.272 -4.473 1.00 95.00 95 ALA A N 1
ATOM 720 C CA . ALA A 1 95 ? 5.734 -0.787 -3.387 1.00 95.00 95 ALA A CA 1
ATOM 721 C C . ALA A 1 95 ? 7.235 -0.566 -3.627 1.00 95.00 95 ALA A C 1
ATOM 723 O O . ALA A 1 95 ? 7.995 -0.494 -2.666 1.00 95.00 95 ALA A O 1
ATOM 724 N N . THR A 1 96 ? 7.667 -0.463 -4.886 1.00 94.00 96 THR A N 1
ATOM 725 C CA . THR A 1 96 ? 9.080 -0.240 -5.251 1.00 94.00 96 THR A CA 1
ATOM 726 C C . THR A 1 96 ? 9.417 1.229 -5.523 1.00 94.00 96 THR A C 1
ATOM 728 O O . THR A 1 96 ? 10.576 1.576 -5.782 1.00 94.00 96 THR A O 1
ATOM 731 N N . ASP A 1 97 ? 8.425 2.119 -5.437 1.00 93.94 97 ASP A N 1
ATOM 732 C CA . ASP A 1 97 ? 8.655 3.553 -5.512 1.00 93.94 97 ASP A CA 1
ATOM 733 C C . ASP A 1 97 ? 9.259 4.088 -4.218 1.00 93.94 97 ASP A C 1
ATOM 735 O O . ASP A 1 97 ? 8.860 3.723 -3.122 1.00 93.94 97 ASP A O 1
ATOM 739 N N . TYR A 1 98 ? 10.221 4.997 -4.353 1.00 90.62 98 TYR A N 1
ATOM 740 C CA . TYR A 1 98 ? 10.999 5.486 -3.220 1.00 90.62 98 TYR A CA 1
ATOM 741 C C . TYR A 1 98 ? 10.181 6.299 -2.211 1.00 90.62 98 TYR A C 1
ATOM 743 O O . TYR A 1 98 ? 10.530 6.323 -1.035 1.00 90.62 98 TYR A O 1
ATOM 751 N N . ILE A 1 99 ? 9.137 6.990 -2.668 1.00 90.62 99 ILE A N 1
ATOM 752 C CA . ILE A 1 99 ? 8.327 7.873 -1.829 1.00 90.62 99 ILE A CA 1
ATOM 753 C C . ILE A 1 99 ? 7.083 7.113 -1.372 1.00 90.62 99 ILE A C 1
ATOM 755 O O . ILE A 1 99 ? 6.799 7.030 -0.181 1.00 90.62 99 ILE A O 1
ATOM 759 N N . ILE A 1 100 ? 6.373 6.491 -2.312 1.00 94.12 100 ILE A N 1
ATOM 760 C CA . ILE A 1 100 ? 5.091 5.838 -2.039 1.00 94.12 100 ILE A CA 1
ATOM 761 C C . ILE A 1 100 ? 5.275 4.569 -1.200 1.00 94.12 100 ILE A C 1
ATOM 763 O O . ILE A 1 100 ? 4.381 4.234 -0.426 1.00 94.12 100 ILE A O 1
ATOM 767 N N . SER A 1 101 ? 6.435 3.897 -1.256 1.00 94.69 101 SER A N 1
ATOM 768 C CA . SER A 1 101 ? 6.713 2.745 -0.384 1.00 94.69 101 SER A CA 1
ATOM 769 C C . SER A 1 101 ? 6.627 3.078 1.104 1.00 94.69 101 SER A C 1
ATOM 771 O O . SER A 1 101 ? 6.296 2.209 1.905 1.00 94.69 101 SER A O 1
ATOM 773 N N . ASP A 1 102 ? 6.952 4.314 1.488 1.00 94.25 102 ASP A N 1
ATOM 774 C CA . ASP A 1 102 ? 6.878 4.750 2.882 1.00 94.25 102 ASP A CA 1
ATOM 775 C C . ASP A 1 102 ? 5.417 4.910 3.310 1.00 94.25 102 ASP A C 1
ATOM 777 O O . ASP A 1 102 ? 4.962 4.268 4.254 1.00 94.25 102 ASP A O 1
ATOM 781 N N . THR A 1 103 ? 4.628 5.616 2.495 1.00 95.00 103 THR A N 1
ATOM 782 C CA . THR A 1 103 ? 3.177 5.724 2.685 1.00 95.00 103 THR A CA 1
ATOM 783 C C . THR A 1 103 ? 2.508 4.349 2.724 1.00 95.00 103 THR A C 1
ATOM 785 O O . THR A 1 103 ? 1.651 4.106 3.568 1.00 95.00 103 THR A O 1
ATOM 788 N N . LEU A 1 104 ? 2.910 3.414 1.856 1.00 95.69 104 LEU A N 1
ATOM 789 C CA . LEU A 1 104 ? 2.370 2.054 1.850 1.00 95.69 104 LEU A CA 1
ATOM 790 C C . LEU A 1 104 ? 2.664 1.288 3.138 1.00 95.69 104 LEU A C 1
ATOM 792 O O . LEU A 1 104 ? 1.805 0.527 3.573 1.00 95.69 104 LEU A O 1
ATOM 796 N N . GLN A 1 105 ? 3.826 1.484 3.762 1.00 95.69 105 GLN A N 1
ATOM 797 C CA . GLN A 1 105 ? 4.106 0.881 5.067 1.00 95.69 105 GLN A CA 1
ATOM 798 C C . GLN A 1 105 ? 3.132 1.408 6.123 1.00 95.69 105 GLN A C 1
ATOM 800 O O . GLN A 1 105 ? 2.503 0.608 6.812 1.00 95.69 105 GLN A O 1
ATOM 805 N N . THR A 1 106 ? 2.915 2.725 6.180 1.00 94.06 106 THR A N 1
ATOM 806 C CA . THR A 1 106 ? 1.954 3.332 7.116 1.00 94.06 106 THR A CA 1
ATOM 807 C C . THR A 1 106 ? 0.522 2.849 6.867 1.00 94.06 106 THR A C 1
ATOM 809 O O . THR A 1 106 ? -0.222 2.554 7.804 1.00 94.06 106 THR A O 1
ATOM 812 N N . LEU A 1 107 ? 0.132 2.709 5.597 1.00 94.94 107 LEU A N 1
ATOM 813 C CA . LEU A 1 107 ? -1.178 2.184 5.211 1.00 94.94 107 LEU A CA 1
ATOM 814 C C . LEU A 1 107 ? -1.360 0.727 5.637 1.00 94.94 107 LEU A C 1
ATOM 816 O O . LEU A 1 107 ? -2.398 0.367 6.192 1.00 94.94 107 LEU A O 1
ATOM 820 N N . VAL A 1 108 ? -0.342 -0.104 5.414 1.00 95.44 108 VAL A N 1
ATOM 821 C CA . VAL A 1 108 ? -0.319 -1.503 5.850 1.00 95.44 108 VAL A CA 1
ATOM 822 C C . VAL A 1 108 ? -0.450 -1.599 7.370 1.00 95.44 108 VAL A C 1
ATOM 824 O O . VAL A 1 108 ? -1.224 -2.423 7.847 1.00 95.44 108 VAL A O 1
ATOM 827 N N . GLU A 1 109 ? 0.234 -0.745 8.131 1.00 93.19 109 GLU A N 1
ATOM 828 C CA . GLU A 1 109 ? 0.167 -0.720 9.599 1.00 93.19 109 GLU A CA 1
ATOM 829 C C . GLU A 1 109 ? -1.198 -0.289 10.150 1.00 93.19 109 GLU A C 1
ATOM 831 O O . GLU A 1 109 ? -1.634 -0.810 11.178 1.00 93.19 109 GLU A O 1
ATOM 836 N N . GLY A 1 110 ? -1.881 0.640 9.476 1.00 90.81 110 GLY A N 1
ATOM 837 C CA . GLY A 1 110 ? -3.188 1.145 9.906 1.00 90.81 110 GLY A CA 1
ATOM 838 C C . GLY A 1 110 ? -4.391 0.321 9.433 1.00 90.81 110 GLY A C 1
ATOM 839 O O . GLY A 1 110 ? -5.490 0.466 9.971 1.00 90.81 110 GLY A O 1
ATOM 840 N N . CYS A 1 111 ? -4.229 -0.542 8.428 1.00 93.06 111 CYS A N 1
ATOM 841 C CA . CYS A 1 111 ? -5.353 -1.268 7.841 1.00 93.06 111 CYS A CA 1
ATOM 842 C C . CYS A 1 111 ? -5.857 -2.442 8.705 1.00 93.06 111 CYS A C 1
ATOM 844 O O . CYS A 1 111 ? -5.183 -2.963 9.593 1.00 93.06 111 CYS A O 1
ATOM 846 N N . SER A 1 112 ? -7.078 -2.896 8.418 1.00 93.06 112 SER A N 1
ATOM 847 C CA . SER A 1 112 ? -7.636 -4.123 9.003 1.00 93.06 112 SER A CA 1
ATOM 848 C C . SER A 1 112 ? -6.932 -5.384 8.476 1.00 93.06 112 SER A C 1
ATOM 850 O O . SER A 1 112 ? -6.456 -5.394 7.339 1.00 93.06 112 SER A O 1
ATOM 852 N N . LEU A 1 113 ? -7.015 -6.497 9.216 1.00 92.75 113 LEU A N 1
ATOM 853 C CA . LEU A 1 113 ? -6.466 -7.794 8.791 1.00 92.75 113 LEU A CA 1
ATOM 854 C C . LEU A 1 113 ? -6.979 -8.262 7.415 1.00 92.75 113 LEU A C 1
ATOM 856 O O . LEU A 1 113 ? -6.214 -8.859 6.659 1.00 92.75 113 LEU A O 1
ATOM 860 N N . ASP A 1 114 ? -8.238 -7.980 7.075 1.00 93.56 114 ASP A N 1
ATOM 861 C CA . ASP A 1 114 ? -8.824 -8.386 5.792 1.00 93.56 114 ASP A CA 1
ATOM 862 C C . ASP A 1 114 ? -8.150 -7.665 4.618 1.00 93.56 114 ASP A C 1
ATOM 864 O O . ASP A 1 114 ? -7.650 -8.312 3.696 1.00 93.56 114 ASP A O 1
ATOM 868 N N . HIS A 1 115 ? -8.045 -6.334 4.695 1.00 95.25 115 HIS A N 1
ATOM 869 C CA . HIS A 1 115 ? -7.322 -5.519 3.713 1.00 95.25 115 HIS A CA 1
ATOM 870 C C . HIS A 1 115 ? -5.842 -5.918 3.611 1.00 95.25 115 HIS A C 1
ATOM 872 O O . HIS A 1 115 ? -5.326 -6.043 2.500 1.00 95.25 115 HIS A O 1
ATOM 878 N N . LEU A 1 116 ? -5.178 -6.214 4.738 1.00 94.88 116 LEU A N 1
ATOM 879 C CA . LEU A 1 116 ? -3.803 -6.724 4.747 1.00 94.88 116 LEU A CA 1
ATOM 880 C C . LEU A 1 116 ? -3.676 -8.034 3.958 1.00 94.88 116 LEU A C 1
ATOM 882 O O . LEU A 1 116 ? -2.786 -8.181 3.118 1.00 94.88 116 LEU A O 1
ATOM 886 N N . CYS A 1 117 ? -4.561 -8.998 4.220 1.00 94.88 117 CYS A N 1
ATOM 887 C CA . CYS A 1 117 ? -4.538 -10.294 3.546 1.00 94.88 117 CYS A CA 1
ATOM 888 C C . CYS A 1 117 ? -4.816 -10.151 2.045 1.00 94.88 117 CYS A C 1
ATOM 890 O O . CYS A 1 117 ? -4.142 -10.788 1.235 1.00 94.88 117 CYS A O 1
ATOM 892 N N . ILE A 1 118 ? -5.766 -9.289 1.669 1.00 95.44 118 ILE A N 1
ATOM 893 C CA . ILE A 1 118 ? -6.080 -8.978 0.270 1.00 95.44 118 ILE A CA 1
ATOM 894 C C . ILE A 1 118 ? -4.871 -8.341 -0.424 1.00 95.44 118 ILE A C 1
ATOM 896 O O . ILE A 1 118 ? -4.500 -8.768 -1.519 1.00 95.44 118 ILE A O 1
ATOM 900 N N . PHE A 1 119 ? -4.222 -7.365 0.212 1.00 95.44 119 PHE A N 1
ATOM 901 C CA . PHE A 1 119 ? -3.020 -6.724 -0.316 1.00 95.44 119 PHE A CA 1
ATOM 902 C C . PHE A 1 119 ? -1.881 -7.735 -0.514 1.00 95.44 119 PHE A C 1
ATOM 904 O O . PHE A 1 119 ? -1.329 -7.840 -1.609 1.00 95.44 119 PHE A O 1
ATOM 911 N N . LEU A 1 120 ? -1.586 -8.564 0.494 1.00 94.75 120 LEU A N 1
ATOM 912 C CA . LEU A 1 120 ? -0.581 -9.628 0.393 1.00 94.75 120 LEU A CA 1
ATOM 913 C C . LEU A 1 120 ? -0.902 -10.625 -0.729 1.00 94.75 120 LEU A C 1
ATOM 915 O O . LEU A 1 120 ? -0.009 -11.019 -1.483 1.00 94.75 120 LEU A O 1
ATOM 919 N N . GLN A 1 121 ? -2.171 -11.006 -0.885 1.00 95.94 121 GLN A N 1
ATOM 920 C CA . GLN A 1 121 ? -2.611 -11.891 -1.962 1.00 95.94 121 GLN A CA 1
ATOM 921 C C . GLN A 1 121 ? -2.391 -11.266 -3.346 1.00 95.94 121 GLN A C 1
ATOM 923 O O . GLN A 1 121 ? -2.009 -11.968 -4.286 1.00 95.94 121 GLN A O 1
ATOM 928 N N . ARG A 1 122 ? -2.611 -9.956 -3.490 1.00 95.00 122 ARG A N 1
ATOM 929 C CA . ARG A 1 122 ? -2.347 -9.227 -4.738 1.00 95.00 122 ARG A CA 1
ATOM 930 C C . ARG A 1 122 ? -0.850 -9.141 -5.030 1.00 95.00 122 ARG A C 1
ATOM 932 O O . ARG A 1 122 ? -0.427 -9.457 -6.143 1.00 95.00 122 ARG A O 1
ATOM 939 N N . CYS A 1 123 ? -0.049 -8.840 -4.010 1.00 94.31 123 CYS A N 1
ATOM 940 C CA . CYS A 1 123 ? 1.409 -8.823 -4.087 1.00 94.31 123 CYS A CA 1
ATOM 941 C C . CYS A 1 123 ? 2.005 -10.197 -4.412 1.00 94.31 123 CYS A C 1
ATOM 943 O O . CYS A 1 123 ? 3.048 -10.252 -5.058 1.00 94.31 123 CYS A O 1
ATOM 945 N N . ALA A 1 124 ? 1.351 -11.303 -4.033 1.00 94.12 124 ALA A N 1
ATOM 946 C CA . ALA A 1 124 ? 1.867 -12.668 -4.180 1.00 94.12 124 ALA A CA 1
ATOM 947 C C . ALA A 1 124 ? 2.381 -12.996 -5.592 1.00 94.12 124 ALA A C 1
ATOM 949 O O . ALA A 1 124 ? 3.369 -13.714 -5.732 1.00 94.12 124 ALA A O 1
ATOM 950 N N . LYS A 1 125 ? 1.760 -12.437 -6.640 1.00 91.44 125 LYS A N 1
ATOM 951 C CA . LYS A 1 125 ? 2.185 -12.640 -8.037 1.00 91.44 125 LYS A CA 1
ATOM 952 C C . LYS A 1 125 ? 3.592 -12.109 -8.321 1.00 91.44 125 LYS A C 1
ATOM 954 O O . LYS A 1 125 ? 4.323 -12.714 -9.095 1.00 91.44 125 LYS A O 1
ATOM 959 N N . ASN A 1 126 ? 3.955 -10.999 -7.683 1.00 92.81 126 ASN A N 1
ATOM 960 C CA . ASN A 1 126 ? 5.203 -10.273 -7.903 1.00 92.81 126 ASN A CA 1
ATOM 961 C C . ASN A 1 126 ? 6.050 -10.188 -6.624 1.00 92.81 126 ASN A C 1
ATOM 963 O O . ASN A 1 126 ? 6.987 -9.397 -6.555 1.00 92.81 126 ASN A O 1
ATOM 967 N N . ILE A 1 127 ? 5.747 -10.989 -5.599 1.00 93.69 127 ILE A N 1
ATOM 968 C CA . ILE A 1 127 ? 6.300 -10.790 -4.254 1.00 93.69 127 ILE A CA 1
ATOM 969 C C . ILE A 1 127 ? 7.818 -10.953 -4.215 1.00 93.69 127 ILE A C 1
ATOM 971 O O . ILE A 1 127 ? 8.488 -10.208 -3.514 1.00 93.69 127 ILE A O 1
ATOM 975 N N . SER A 1 128 ? 8.379 -11.857 -5.024 1.00 93.69 128 SER A N 1
ATOM 976 C CA . SER A 1 128 ? 9.831 -12.018 -5.149 1.00 93.69 128 SER A CA 1
ATOM 977 C C . SER A 1 128 ? 10.506 -10.786 -5.752 1.00 93.69 128 SER A C 1
ATOM 979 O O . SER A 1 128 ? 11.625 -10.467 -5.370 1.00 93.69 128 SER A O 1
ATOM 981 N N . HIS A 1 129 ? 9.835 -10.089 -6.673 1.00 92.25 129 HIS A N 1
ATOM 982 C CA . HIS A 1 129 ? 10.337 -8.843 -7.250 1.00 92.25 129 HIS A CA 1
ATOM 983 C C . HIS A 1 129 ? 10.263 -7.705 -6.229 1.00 92.25 129 HIS A C 1
ATOM 985 O O . HIS A 1 129 ? 11.248 -7.007 -6.021 1.00 92.25 129 HIS A O 1
ATOM 991 N N . ILE A 1 130 ? 9.123 -7.564 -5.547 1.00 94.19 130 ILE A N 1
ATOM 992 C CA . ILE A 1 130 ? 8.927 -6.534 -4.519 1.00 94.19 130 ILE A CA 1
ATOM 993 C C . ILE A 1 130 ? 9.935 -6.724 -3.376 1.00 94.19 130 ILE A C 1
ATOM 995 O O . ILE A 1 130 ? 10.598 -5.775 -2.978 1.00 94.19 130 ILE A O 1
ATOM 999 N N . ALA A 1 131 ? 10.113 -7.955 -2.892 1.00 95.06 131 ALA A N 1
ATOM 1000 C CA . ALA A 1 131 ? 11.029 -8.262 -1.795 1.00 95.06 131 ALA A CA 1
ATOM 1001 C C . ALA A 1 131 ? 12.518 -8.128 -2.163 1.00 95.06 131 ALA A C 1
ATOM 1003 O O . ALA A 1 131 ? 13.355 -8.032 -1.270 1.00 95.06 131 ALA A O 1
ATOM 1004 N N . ALA A 1 132 ? 12.865 -8.154 -3.454 1.00 93.38 132 ALA A N 1
ATOM 1005 C CA . ALA A 1 132 ? 14.233 -7.934 -3.923 1.00 93.38 132 ALA A CA 1
ATOM 1006 C C . ALA A 1 132 ? 14.567 -6.443 -4.121 1.00 93.38 132 ALA A C 1
ATOM 1008 O O . ALA A 1 132 ? 15.737 -6.102 -4.306 1.00 93.38 132 ALA A O 1
ATOM 1009 N N . ASP A 1 133 ? 13.562 -5.564 -4.095 1.00 93.88 133 ASP A N 1
ATOM 1010 C CA . ASP A 1 133 ? 13.744 -4.120 -4.189 1.00 93.88 133 ASP A CA 1
ATOM 1011 C C . ASP A 1 133 ? 14.092 -3.500 -2.826 1.00 93.88 133 ASP A C 1
ATOM 1013 O O . ASP A 1 133 ? 13.639 -3.952 -1.775 1.00 93.88 133 ASP A O 1
ATOM 1017 N N . ARG A 1 134 ? 14.890 -2.425 -2.846 1.00 93.56 134 ARG A N 1
ATOM 1018 C CA . ARG A 1 134 ? 15.349 -1.734 -1.632 1.00 93.56 134 ARG A CA 1
ATOM 1019 C C . ARG A 1 134 ? 14.195 -1.140 -0.818 1.00 93.56 134 ARG A C 1
ATOM 1021 O O . ARG A 1 134 ? 14.270 -1.147 0.404 1.00 93.56 134 ARG A O 1
ATOM 1028 N N . SER A 1 135 ? 13.189 -0.589 -1.487 1.00 92.62 135 SER A N 1
ATOM 1029 C CA . SER A 1 135 ? 12.010 0.009 -0.859 1.00 92.62 135 SER A CA 1
ATOM 1030 C C . SER A 1 135 ? 10.929 -1.050 -0.632 1.00 92.62 135 SER A C 1
ATOM 1032 O O . SER A 1 135 ? 10.393 -1.171 0.469 1.00 92.62 135 SER A O 1
ATOM 1034 N N . GLY A 1 136 ? 10.676 -1.885 -1.642 1.00 92.94 136 GLY A N 1
ATOM 1035 C CA . GLY A 1 136 ? 9.643 -2.919 -1.601 1.00 92.94 136 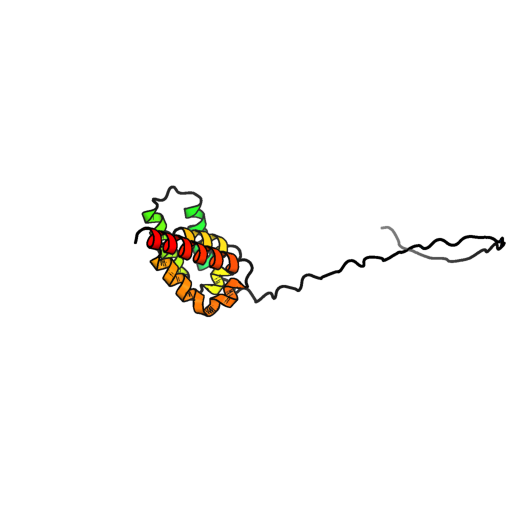GLY A CA 1
ATOM 1036 C C . GLY A 1 136 ? 9.864 -3.983 -0.528 1.00 92.94 136 GLY A C 1
ATOM 1037 O O . GLY A 1 136 ? 8.889 -4.466 0.054 1.00 92.94 136 GLY A O 1
ATOM 1038 N N . PHE A 1 137 ? 11.120 -4.307 -0.202 1.00 95.56 137 PHE A N 1
ATOM 1039 C CA . PHE A 1 137 ? 11.442 -5.208 0.904 1.00 95.56 137 PHE A CA 1
ATOM 1040 C C . PHE A 1 137 ? 10.796 -4.756 2.218 1.00 95.56 137 PHE A C 1
ATOM 1042 O O . PHE A 1 137 ? 10.182 -5.579 2.894 1.00 95.56 137 PHE A O 1
ATOM 1049 N N . HIS A 1 138 ? 10.865 -3.463 2.543 1.00 96.31 138 HIS A N 1
ATOM 1050 C CA . HIS A 1 138 ? 10.293 -2.931 3.779 1.00 96.31 138 HIS A CA 1
ATOM 1051 C C . HIS A 1 138 ? 8.766 -3.035 3.792 1.00 96.31 138 HIS A C 1
ATOM 1053 O O . HIS A 1 138 ? 8.188 -3.442 4.793 1.00 96.31 138 HIS A O 1
ATOM 1059 N N . VAL A 1 139 ? 8.102 -2.782 2.659 1.00 95.88 139 VAL A N 1
ATOM 1060 C CA . VAL A 1 139 ? 6.643 -2.956 2.538 1.00 95.88 139 VAL A CA 1
ATOM 1061 C C . VAL A 1 139 ? 6.235 -4.407 2.827 1.00 95.88 139 VAL A C 1
ATOM 1063 O O . VAL A 1 139 ? 5.293 -4.658 3.581 1.00 95.88 139 VAL A O 1
ATOM 1066 N N . VAL A 1 140 ? 6.954 -5.377 2.253 1.00 96.00 140 VAL A N 1
ATOM 1067 C CA . VAL A 1 140 ? 6.678 -6.809 2.458 1.00 96.00 140 VAL A CA 1
ATOM 1068 C C . VAL A 1 140 ? 6.998 -7.235 3.890 1.00 96.00 140 VAL A C 1
ATOM 1070 O O . VAL A 1 140 ? 6.209 -7.957 4.500 1.00 96.00 140 VAL A O 1
ATOM 1073 N N . GLU A 1 141 ? 8.128 -6.789 4.437 1.00 96.12 141 GLU A N 1
ATOM 1074 C CA . GLU A 1 141 ? 8.534 -7.059 5.817 1.00 96.12 141 GLU A CA 1
ATOM 1075 C C . GLU A 1 141 ? 7.484 -6.553 6.812 1.00 96.12 141 GLU A C 1
ATOM 1077 O O . GLU A 1 141 ? 7.014 -7.327 7.649 1.00 96.12 141 GLU A O 1
ATOM 1082 N N . THR A 1 142 ? 7.054 -5.297 6.682 1.00 96.62 142 THR A N 1
ATOM 1083 C CA . THR A 1 142 ? 6.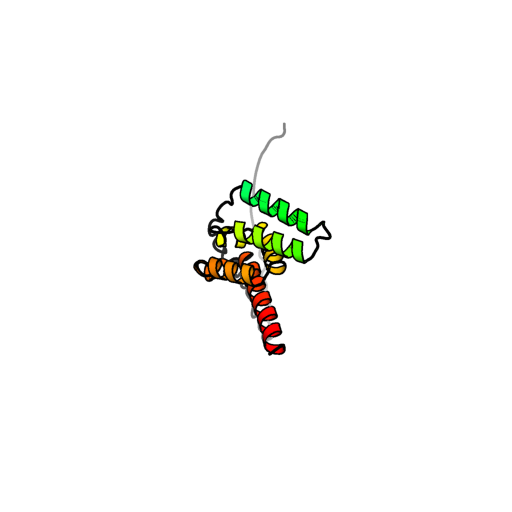021 -4.690 7.531 1.00 96.62 142 THR A CA 1
ATOM 1084 C C . THR A 1 142 ? 4.707 -5.464 7.445 1.00 96.62 142 THR A C 1
ATOM 1086 O O . THR A 1 142 ? 4.135 -5.832 8.475 1.00 96.62 142 THR A O 1
ATOM 1089 N N . ALA A 1 143 ? 4.264 -5.818 6.234 1.00 94.81 143 ALA A N 1
ATOM 1090 C CA . ALA A 1 143 ? 3.034 -6.583 6.038 1.00 94.81 143 ALA A CA 1
ATOM 1091 C C . ALA A 1 143 ? 3.092 -7.980 6.685 1.00 94.81 143 ALA A C 1
ATOM 1093 O O . ALA A 1 143 ? 2.146 -8.405 7.356 1.00 94.81 143 ALA A O 1
ATOM 1094 N N . LEU A 1 144 ? 4.212 -8.693 6.529 1.00 94.12 144 LEU A N 1
ATOM 1095 C CA . LEU A 1 144 ? 4.406 -10.012 7.135 1.00 94.12 144 LEU A CA 1
ATOM 1096 C C . LEU A 1 144 ? 4.516 -9.932 8.660 1.00 94.12 144 LEU A C 1
ATOM 1098 O O . LEU A 1 144 ? 3.917 -10.751 9.359 1.00 94.12 144 LEU A O 1
ATOM 1102 N N . ASN A 1 145 ? 5.230 -8.939 9.188 1.00 94.38 145 ASN A N 1
ATOM 1103 C CA . ASN A 1 145 ? 5.340 -8.718 10.627 1.00 94.38 145 ASN A CA 1
ATOM 1104 C C . ASN A 1 145 ? 3.965 -8.460 11.252 1.00 94.38 145 ASN A C 1
ATOM 1106 O O . ASN A 1 145 ? 3.614 -9.104 12.245 1.00 94.38 145 ASN A O 1
ATOM 1110 N N . LEU A 1 146 ? 3.151 -7.594 10.643 1.00 92.25 146 LEU A N 1
ATOM 1111 C CA . LEU A 1 146 ? 1.803 -7.303 11.124 1.00 92.25 146 LEU A CA 1
ATOM 1112 C C . LEU A 1 146 ? 0.892 -8.537 11.079 1.00 92.25 146 LEU A C 1
ATOM 1114 O O . LEU A 1 146 ? 0.170 -8.821 12.045 1.00 92.25 146 LEU A O 1
ATOM 1118 N N . TYR A 1 147 ? 0.965 -9.313 9.994 1.00 90.38 147 TYR A N 1
ATOM 1119 C CA . TYR A 1 147 ? 0.234 -10.571 9.867 1.00 90.38 147 TYR A CA 1
ATOM 1120 C C . TYR A 1 147 ? 0.607 -11.549 10.991 1.00 90.38 147 TYR A C 1
ATOM 1122 O O . TYR A 1 147 ? -0.268 -12.090 11.673 1.00 90.38 147 TYR A O 1
ATOM 1130 N N . LEU A 1 148 ? 1.906 -11.729 11.253 1.00 91.06 148 LEU A N 1
ATOM 1131 C CA . LEU A 1 148 ? 2.403 -12.619 12.303 1.00 91.06 148 LEU A CA 1
ATOM 1132 C C . LEU A 1 148 ? 2.011 -12.150 13.708 1.00 91.06 148 LEU A C 1
ATOM 1134 O O . LEU A 1 148 ? 1.614 -12.975 14.535 1.00 91.06 148 LEU A O 1
ATOM 1138 N N . ILE A 1 149 ? 2.094 -10.849 13.996 1.00 89.88 149 ILE A N 1
ATOM 1139 C CA . ILE A 1 149 ? 1.669 -10.281 15.285 1.00 89.88 149 ILE A CA 1
ATOM 1140 C C . ILE A 1 149 ? 0.185 -10.572 15.520 1.00 89.88 149 ILE A C 1
ATOM 1142 O O . ILE A 1 149 ? -0.194 -11.046 16.595 1.00 89.88 149 ILE A O 1
ATOM 1146 N N . THR A 1 150 ? -0.648 -10.338 14.507 1.00 86.00 150 THR A N 1
ATOM 1147 C CA . THR A 1 150 ? -2.095 -10.561 14.592 1.00 86.00 150 THR A CA 1
ATOM 1148 C C . THR A 1 150 ? -2.415 -12.042 14.775 1.00 86.00 150 THR A C 1
ATOM 1150 O O . THR A 1 150 ? -3.173 -12.407 15.674 1.00 86.00 150 THR A O 1
ATOM 1153 N N . PHE A 1 151 ? -1.754 -12.920 14.018 1.00 84.56 151 PHE A N 1
ATOM 1154 C CA . PHE A 1 151 ? -1.910 -14.368 14.148 1.00 84.56 151 PHE A CA 1
ATOM 1155 C C . PHE A 1 151 ? -1.534 -14.878 15.549 1.00 84.56 151 PHE A C 1
ATOM 1157 O O . PHE A 1 151 ? -2.244 -15.695 16.139 1.00 84.56 151 PHE A O 1
ATOM 1164 N N . ARG A 1 152 ? -0.438 -14.370 16.130 1.00 83.94 152 ARG A N 1
ATOM 1165 C CA . ARG A 1 152 ? -0.018 -14.736 17.493 1.00 83.94 152 ARG A CA 1
ATOM 1166 C C . ARG A 1 152 ? -1.010 -14.268 18.551 1.00 83.94 152 ARG A C 1
ATOM 1168 O O . ARG A 1 152 ? -1.237 -15.013 19.499 1.00 83.94 152 ARG A O 1
ATOM 1175 N N . LYS A 1 153 ? -1.618 -13.086 18.391 1.00 77.81 153 LYS A N 1
ATOM 1176 C CA . LYS A 1 153 ? -2.677 -12.606 19.294 1.00 77.81 153 LYS A CA 1
ATOM 1177 C C . LYS A 1 153 ? -3.877 -13.552 19.289 1.00 77.81 153 LYS A C 1
ATOM 1179 O O . LYS A 1 153 ? -4.321 -13.955 20.356 1.00 77.81 153 LYS A O 1
ATOM 1184 N N . VAL A 1 154 ? -4.339 -13.975 18.110 1.00 75.12 154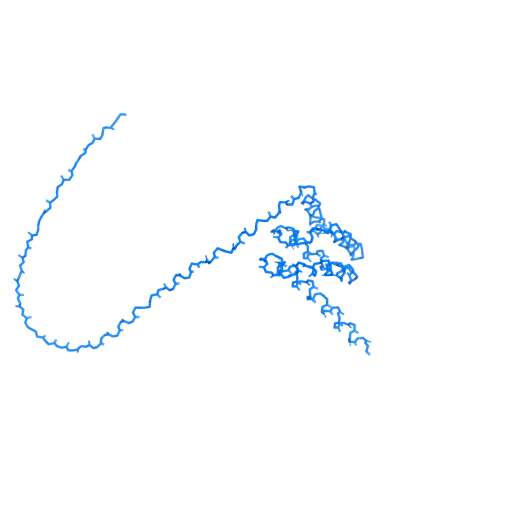 VAL A N 1
ATOM 1185 C CA . VAL A 1 154 ? -5.461 -14.924 17.989 1.00 75.12 154 VAL A CA 1
ATOM 1186 C C . VAL A 1 154 ? -5.133 -16.263 18.658 1.00 75.12 154 VAL A C 1
ATOM 1188 O O . VAL A 1 154 ? -5.960 -16.800 19.388 1.00 75.12 154 VAL A O 1
ATOM 1191 N N . ARG A 1 155 ? -3.907 -16.776 18.491 1.00 71.00 155 ARG A N 1
ATOM 1192 C CA . ARG A 1 155 ? -3.486 -18.063 19.079 1.00 71.00 155 ARG A CA 1
ATOM 1193 C C . ARG A 1 155 ? -3.286 -18.046 20.601 1.00 71.00 155 ARG A C 1
ATOM 1195 O O . ARG A 1 155 ? -3.137 -19.110 21.182 1.00 71.00 155 ARG A O 1
ATOM 1202 N N . ILE A 1 156 ? -3.198 -16.876 21.233 1.00 66.94 156 ILE A N 1
ATOM 1203 C CA . ILE A 1 156 ? -3.120 -16.748 22.701 1.00 66.94 156 ILE A CA 1
ATOM 1204 C C . ILE A 1 156 ? -4.524 -16.701 23.325 1.00 66.94 156 ILE A C 1
ATOM 1206 O O . ILE A 1 156 ? -4.679 -16.993 24.506 1.00 66.94 156 ILE A O 1
ATOM 1210 N N . ILE A 1 157 ? -5.540 -16.326 22.544 1.00 63.53 157 ILE A N 1
ATOM 1211 C CA . ILE A 1 157 ? -6.924 -16.162 23.010 1.00 63.53 157 ILE A CA 1
ATOM 1212 C C . ILE A 1 157 ? -7.726 -17.479 22.902 1.00 63.53 157 ILE A C 1
ATOM 1214 O O . ILE A 1 157 ? -8.759 -17.611 23.556 1.00 63.53 157 ILE A O 1
ATOM 1218 N N . LEU A 1 158 ? -7.244 -18.449 22.114 1.00 56.41 158 LEU A N 1
ATOM 1219 C CA . LEU A 1 158 ? -7.799 -19.805 21.964 1.00 56.41 158 LEU A CA 1
ATOM 1220 C C . LEU A 1 158 ? -7.049 -20.817 22.836 1.00 56.41 15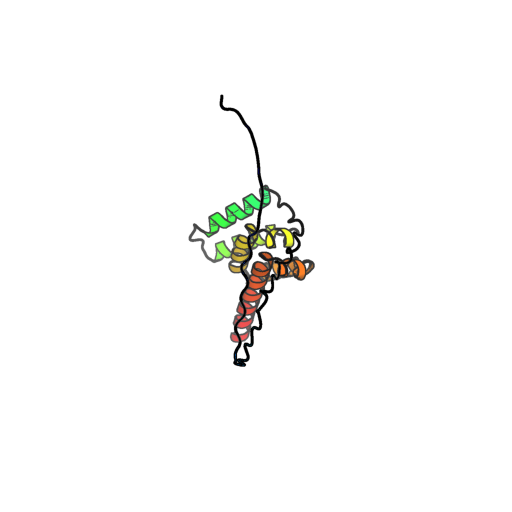8 LEU A C 1
ATOM 1222 O O . LEU A 1 158 ? -7.728 -21.695 23.410 1.00 56.41 158 LEU A O 1
#

Sequence (158 aa):
MGRKTSKKHAGVDADSTVESVSGGNTYGNDRSRKPDKTAPVPQTSFLRQQIDPETAKYFAEIANSLEGTEIDPQEWSVICGNALEETRGKEAELATDYIISDTLQTLVEGCSLDHLCIFLQRCAKNISHIAADRSGFHVVETALNLYLITFRKVRIIL

Organism: Nicotiana tabacum (NCBI:txid4097)

Foldseek 3Di:
DDDDDDDDDDDDDDDDDDDDDDDDDDDDDDPPDDPPPPPPDPPPCPPLPDDDPVLVVVLVVLVVCVVDDPDDLVNQQVSLLVNLVVCQPVLLSQQQDPPSVVSLLSSLVSYDPVSLVVSVVRCVVVVVVLCSHPRSVSSVVSSVVVNVVVVVVVVVVD

Secondary structure (DSSP, 8-state):
----------------------------------------------------HHHHHHHHHHHHHHHS----HHHHHHHHHHHHHTTTT-HHHHHTSTTHHHHHHHHHHHS-HHHHHHHHHHHGGGHHHHHHSTTHHHHHHHHHHHHHHHHHHHHHH-

InterPro domains:
  IPR011989 Armadillo-like helical [G3DSA:1.25.10.10] (43-156)
  IPR016024 Armadillo-type fold [SSF48371] (70-145)
  IPR040000 Nucleolar protein 9 [PTHR13102] (3-146)

pLDDT: mean 75.84, std 22.65, range [31.64, 96.62]